Protein AF-A0A2N4YPV4-F1 (afdb_monomer)

Structure (mmCIF, N/CA/C/O backbone):
data_AF-A0A2N4YPV4-F1
#
_entry.id   AF-A0A2N4YPV4-F1
#
loop_
_atom_site.group_PDB
_atom_site.id
_atom_site.type_symbol
_atom_site.label_atom_id
_atom_site.label_alt_id
_atom_site.label_comp_id
_atom_site.label_asym_id
_atom_site.label_entity_id
_atom_site.label_seq_id
_atom_site.pdbx_PDB_ins_code
_atom_site.Cartn_x
_atom_site.Cartn_y
_atom_site.Cartn_z
_atom_site.occupancy
_atom_site.B_iso_or_equiv
_atom_site.auth_seq_id
_atom_site.auth_comp_id
_atom_site.auth_asym_id
_atom_site.auth_atom_id
_atom_site.pdbx_PDB_model_num
ATOM 1 N N . MET A 1 1 ? 3.230 -3.678 26.325 1.00 68.31 1 MET A N 1
ATOM 2 C CA . MET A 1 1 ? 3.137 -3.416 24.871 1.00 68.31 1 MET A CA 1
ATOM 3 C C . MET A 1 1 ? 2.509 -4.634 24.218 1.00 68.31 1 MET A C 1
ATOM 5 O O . MET A 1 1 ? 2.920 -5.733 24.566 1.00 68.31 1 MET A O 1
ATOM 9 N N . SER A 1 2 ? 1.504 -4.461 23.356 1.00 89.56 2 SER A N 1
ATOM 10 C CA . SER A 1 2 ? 0.944 -5.557 22.553 1.00 89.56 2 SER A CA 1
ATOM 11 C C . SER A 1 2 ? 1.822 -5.823 21.326 1.00 89.56 2 SER A C 1
ATOM 13 O O . SER A 1 2 ? 2.435 -4.902 20.786 1.00 89.56 2 SER A O 1
ATOM 15 N N . ILE A 1 3 ? 1.908 -7.087 20.912 1.00 94.81 3 ILE A N 1
ATOM 16 C CA . ILE A 1 3 ? 2.588 -7.503 19.677 1.00 94.81 3 ILE A CA 1
ATOM 17 C C . ILE A 1 3 ? 1.678 -7.170 18.488 1.00 94.81 3 ILE A C 1
ATOM 19 O O . ILE A 1 3 ? 0.467 -7.343 18.604 1.00 94.81 3 ILE A O 1
ATOM 23 N N . GLN A 1 4 ? 2.258 -6.711 17.373 1.00 95.81 4 GLN A N 1
ATOM 24 C CA . GLN A 1 4 ? 1.543 -6.500 16.110 1.00 95.81 4 GLN A CA 1
ATOM 25 C C . GLN A 1 4 ? 1.907 -7.578 15.086 1.00 95.81 4 GLN A C 1
ATOM 27 O O . GLN A 1 4 ? 3.084 -7.889 14.900 1.00 95.81 4 GLN A O 1
ATOM 32 N N . PHE A 1 5 ? 0.902 -8.095 14.388 1.00 97.31 5 PHE A N 1
ATOM 33 C CA . PHE A 1 5 ? 1.038 -9.041 13.288 1.00 97.31 5 PHE A CA 1
ATOM 34 C C . PHE A 1 5 ? 0.879 -8.320 11.953 1.00 97.31 5 PHE A C 1
ATOM 36 O O . PHE A 1 5 ? -0.145 -7.692 11.674 1.00 97.31 5 PHE A O 1
ATOM 43 N N . LEU A 1 6 ? 1.908 -8.416 11.111 1.00 97.44 6 LEU A N 1
ATOM 44 C CA . LEU A 1 6 ? 1.925 -7.804 9.789 1.00 97.44 6 LEU A CA 1
ATOM 45 C C . LEU A 1 6 ? 1.902 -8.885 8.711 1.00 97.44 6 LEU A C 1
ATOM 47 O O . LEU A 1 6 ? 2.692 -9.826 8.747 1.00 97.44 6 LEU A O 1
ATOM 51 N N . GLY A 1 7 ? 0.990 -8.729 7.756 1.00 96.88 7 GLY A N 1
ATOM 52 C CA . GLY A 1 7 ? 0.959 -9.508 6.524 1.00 96.88 7 GLY A CA 1
ATOM 53 C C . GLY A 1 7 ? 1.626 -8.738 5.389 1.00 96.88 7 GLY A C 1
ATOM 54 O O . GLY A 1 7 ? 1.932 -7.553 5.520 1.00 96.88 7 GLY A O 1
ATOM 55 N N . MET A 1 8 ? 1.816 -9.392 4.250 1.00 96.50 8 MET A N 1
ATOM 56 C CA . MET A 1 8 ? 2.384 -8.787 3.048 1.00 96.50 8 MET A CA 1
ATOM 57 C C . MET A 1 8 ? 1.425 -9.000 1.886 1.00 96.50 8 MET A C 1
ATOM 59 O O . MET A 1 8 ? 1.109 -10.141 1.562 1.00 96.50 8 MET A O 1
ATOM 63 N N . ILE A 1 9 ? 0.934 -7.917 1.282 1.00 96.50 9 ILE A N 1
ATOM 64 C CA . ILE A 1 9 ? -0.062 -8.022 0.212 1.00 96.50 9 ILE A CA 1
ATOM 65 C C . ILE A 1 9 ? 0.590 -8.317 -1.139 1.00 96.50 9 ILE A C 1
ATOM 67 O O . ILE A 1 9 ? 1.565 -7.674 -1.529 1.00 96.50 9 ILE A O 1
ATOM 71 N N . GLY A 1 10 ? 0.018 -9.280 -1.863 1.00 94.94 10 GLY A N 1
ATOM 72 C CA . GLY A 1 10 ? 0.341 -9.557 -3.261 1.00 94.94 10 GLY A CA 1
ATOM 73 C C . GLY A 1 10 ? -0.647 -8.889 -4.221 1.00 94.94 10 GLY A C 1
ATOM 74 O O . GLY A 1 10 ? -1.826 -8.738 -3.909 1.00 94.94 10 GLY A O 1
ATOM 75 N N . HIS A 1 11 ? -0.174 -8.528 -5.415 1.00 96.25 11 HIS A N 1
ATOM 76 C CA . HIS A 1 11 ? -0.995 -7.942 -6.485 1.00 96.25 11 HIS A CA 1
ATOM 77 C C . HIS A 1 11 ? -1.684 -8.988 -7.386 1.00 96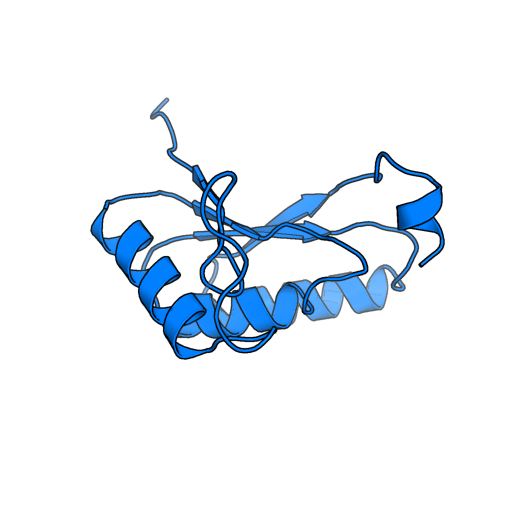.25 11 HIS A C 1
ATOM 79 O O . HIS A 1 11 ? -2.500 -8.630 -8.233 1.00 96.25 11 HIS A O 1
ATOM 85 N N . ARG A 1 12 ? -1.331 -10.269 -7.215 1.00 97.00 12 ARG A N 1
ATOM 86 C CA . ARG A 1 12 ? -1.916 -11.464 -7.846 1.00 97.00 12 ARG A CA 1
ATOM 87 C C . ARG A 1 12 ? -1.486 -12.719 -7.082 1.00 97.00 12 ARG A C 1
ATOM 89 O O . ARG A 1 12 ? -0.594 -12.641 -6.233 1.00 97.00 12 ARG A O 1
ATOM 96 N N . LEU A 1 13 ? -2.082 -13.870 -7.393 1.00 96.38 13 LEU A N 1
ATOM 97 C CA . LEU A 1 13 ? -1.717 -15.141 -6.763 1.00 96.38 13 LEU A CA 1
ATOM 98 C C . LEU A 1 13 ? -0.307 -15.567 -7.182 1.00 96.38 13 LEU A C 1
ATOM 100 O O . LEU A 1 13 ? -0.061 -15.836 -8.355 1.00 96.38 13 LEU A O 1
ATOM 104 N N . SER A 1 14 ? 0.603 -15.641 -6.215 1.00 95.00 14 SER A N 1
ATOM 105 C CA . SER A 1 14 ? 1.969 -16.139 -6.384 1.00 95.00 14 SER A CA 1
ATOM 106 C C . SER A 1 14 ? 2.548 -16.508 -5.020 1.00 95.00 14 SER A C 1
ATOM 108 O O . SER A 1 14 ? 2.178 -15.910 -4.010 1.00 95.00 14 SER A O 1
ATOM 110 N N . SER A 1 15 ? 3.484 -17.450 -5.001 1.00 93.00 15 SER A N 1
ATOM 111 C CA . SER A 1 15 ? 4.352 -17.734 -3.854 1.00 93.00 15 SER A CA 1
ATOM 112 C C . SER A 1 15 ? 5.691 -18.293 -4.343 1.00 93.00 15 SER A C 1
ATOM 114 O O . SER A 1 15 ? 5.933 -18.386 -5.544 1.00 93.00 15 SER A O 1
ATOM 116 N N . GLU A 1 16 ? 6.554 -18.707 -3.424 1.00 93.00 16 GLU A N 1
ATOM 117 C CA . GLU A 1 16 ? 7.805 -19.409 -3.712 1.00 93.00 16 GLU A CA 1
ATOM 118 C C . GLU A 1 16 ? 7.579 -20.741 -4.447 1.00 93.00 16 GLU A C 1
ATOM 120 O O . GLU A 1 16 ? 8.455 -21.208 -5.171 1.00 93.00 16 GLU A O 1
ATOM 125 N N . THR A 1 17 ? 6.404 -21.356 -4.270 1.00 96.19 17 THR A N 1
ATOM 126 C CA . THR A 1 17 ? 6.031 -22.647 -4.873 1.00 96.19 17 THR A CA 1
ATOM 127 C C . THR A 1 17 ? 4.930 -22.535 -5.926 1.00 96.19 17 THR A C 1
ATOM 129 O O . THR A 1 17 ? 4.680 -23.495 -6.653 1.00 96.19 17 THR A O 1
ATOM 132 N N . ILE A 1 18 ? 4.274 -21.378 -6.031 1.00 95.12 18 ILE A N 1
ATOM 133 C CA . ILE A 1 18 ? 3.177 -21.122 -6.964 1.00 95.12 18 ILE A CA 1
ATOM 134 C C . ILE A 1 18 ? 3.630 -20.048 -7.949 1.00 95.12 18 ILE A C 1
ATOM 136 O O . ILE A 1 18 ? 3.810 -18.888 -7.576 1.00 95.12 18 ILE A O 1
ATOM 140 N N . ALA A 1 19 ? 3.776 -20.433 -9.219 1.00 96.06 19 ALA A N 1
ATOM 141 C CA . ALA A 1 19 ? 4.058 -19.486 -10.293 1.00 96.06 19 ALA A CA 1
ATOM 142 C C . ALA A 1 19 ? 2.951 -18.414 -10.382 1.00 96.06 19 ALA A C 1
ATOM 144 O O . ALA A 1 19 ? 1.790 -18.736 -10.119 1.00 96.06 19 ALA A O 1
ATOM 145 N N . PRO A 1 20 ? 3.266 -17.166 -10.778 1.00 95.69 20 PRO A N 1
ATOM 146 C CA . PRO A 1 20 ? 2.271 -16.104 -10.814 1.00 95.69 20 PRO A CA 1
ATOM 147 C C . PRO A 1 20 ? 1.086 -16.431 -11.731 1.00 95.69 20 PRO A C 1
ATOM 149 O O . PRO A 1 20 ? 1.269 -16.709 -12.918 1.00 95.69 20 PRO A O 1
ATOM 152 N N . VAL A 1 21 ? -0.130 -16.343 -11.193 1.00 96.31 21 VAL A N 1
ATOM 153 C CA . VAL A 1 21 ? -1.385 -16.596 -11.914 1.00 96.31 21 VAL A CA 1
ATOM 154 C C . VAL A 1 21 ? -2.198 -15.309 -12.011 1.00 96.31 21 VAL A C 1
ATOM 156 O O . VAL A 1 21 ? -2.267 -14.541 -11.054 1.00 96.31 21 VAL A O 1
ATOM 159 N N . GLY A 1 22 ? -2.844 -15.095 -13.157 1.00 95.44 22 GLY A N 1
ATOM 160 C CA . GLY A 1 22 ? -3.726 -13.950 -13.380 1.00 95.44 22 GLY A CA 1
ATOM 161 C C . GLY A 1 22 ? -3.006 -12.684 -13.867 1.00 95.44 22 GLY A C 1
ATOM 162 O O . GLY A 1 22 ? -1.787 -12.686 -14.100 1.00 95.44 22 GLY A O 1
ATOM 163 N N . PRO A 1 23 ? -3.768 -11.598 -14.084 1.00 96.69 23 PRO A N 1
ATOM 164 C CA . PRO A 1 23 ? -3.228 -10.335 -14.573 1.00 96.69 23 PRO A CA 1
ATOM 165 C C . PRO A 1 23 ? -2.266 -9.712 -13.554 1.00 96.69 23 PRO A C 1
ATOM 167 O O . PRO A 1 23 ? -2.363 -9.955 -12.356 1.00 96.69 23 PRO A O 1
ATOM 170 N N . ILE A 1 24 ? -1.345 -8.863 -14.024 1.00 95.50 24 ILE A N 1
ATOM 171 C CA . ILE A 1 24 ? -0.376 -8.185 -13.144 1.00 95.50 24 ILE A CA 1
ATOM 172 C C . ILE A 1 24 ? -1.054 -7.291 -12.095 1.00 95.50 24 ILE A C 1
ATOM 174 O O . ILE A 1 24 ? -0.496 -7.054 -11.038 1.00 95.50 24 ILE A O 1
ATOM 178 N N . PHE A 1 25 ? -2.265 -6.810 -12.360 1.00 97.31 25 PHE A N 1
ATOM 179 C CA . PHE A 1 25 ? -3.092 -6.119 -11.379 1.00 97.31 25 PHE A CA 1
ATOM 180 C C . PHE A 1 25 ? -4.414 -6.874 -11.246 1.00 97.31 25 PHE A C 1
ATOM 182 O O . PHE A 1 25 ? -5.394 -6.564 -11.927 1.00 97.31 25 PHE A O 1
ATOM 189 N N . ASP A 1 26 ? -4.420 -7.916 -10.418 1.00 98.25 26 ASP A N 1
ATOM 190 C CA . ASP A 1 26 ? -5.600 -8.739 -10.174 1.00 98.25 26 ASP A CA 1
ATOM 191 C C . ASP A 1 26 ? -6.446 -8.117 -9.060 1.00 98.25 26 ASP A C 1
ATOM 193 O O . ASP A 1 26 ? -6.156 -8.230 -7.867 1.00 98.25 26 ASP A O 1
ATOM 197 N N . ARG A 1 27 ? -7.501 -7.409 -9.476 1.00 98.38 27 ARG A N 1
ATOM 198 C CA . ARG A 1 27 ? -8.373 -6.652 -8.572 1.00 98.38 27 ARG A CA 1
ATOM 199 C C . ARG A 1 27 ? -9.052 -7.550 -7.545 1.00 98.38 27 ARG A C 1
ATOM 201 O O . ARG A 1 27 ? -9.078 -7.203 -6.366 1.00 98.38 27 ARG A O 1
ATOM 208 N N . ASP A 1 28 ? -9.574 -8.688 -7.991 1.00 98.31 28 ASP A N 1
ATOM 209 C CA . ASP A 1 28 ? -10.323 -9.607 -7.137 1.00 98.31 28 ASP A CA 1
ATOM 210 C C . ASP A 1 28 ? -9.385 -10.287 -6.142 1.00 98.31 28 ASP A C 1
ATOM 212 O O . ASP A 1 28 ? -9.731 -10.456 -4.969 1.00 98.31 28 ASP A O 1
ATOM 216 N N . TYR A 1 29 ? -8.161 -10.610 -6.575 1.00 98.31 29 TYR A N 1
ATOM 217 C CA . TYR A 1 29 ? -7.132 -11.110 -5.676 1.00 98.31 29 TYR A CA 1
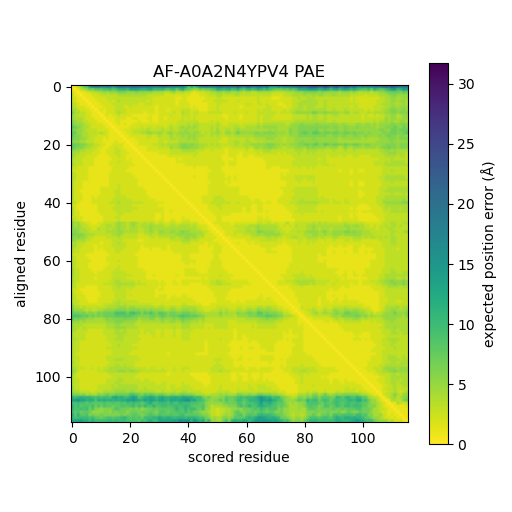ATOM 218 C C . TYR A 1 29 ? -6.755 -10.080 -4.608 1.00 98.31 29 TYR A C 1
ATOM 220 O O . TYR A 1 29 ? -6.772 -10.427 -3.430 1.00 98.31 29 TYR A O 1
ATOM 228 N N . ILE A 1 30 ? -6.465 -8.828 -4.984 1.00 98.62 30 ILE A N 1
ATOM 229 C CA . ILE A 1 30 ? -6.087 -7.759 -4.041 1.00 98.62 30 ILE A CA 1
ATOM 230 C C . ILE A 1 30 ? -7.175 -7.560 -2.978 1.00 98.62 30 ILE A C 1
ATOM 23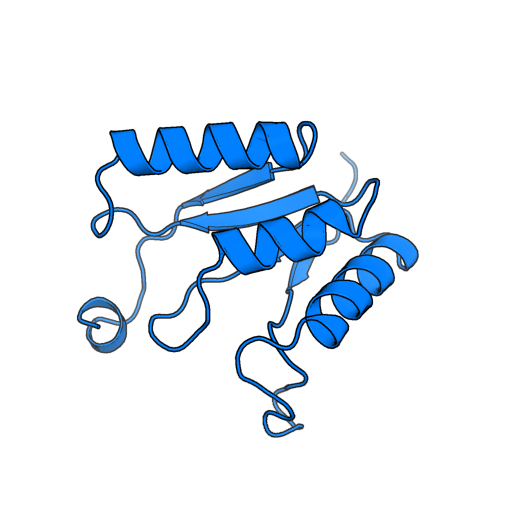2 O O . ILE A 1 30 ? -6.873 -7.544 -1.782 1.00 98.62 30 ILE A O 1
ATOM 236 N N . VAL A 1 31 ? -8.439 -7.461 -3.405 1.00 98.75 31 VAL A N 1
ATOM 237 C CA . VAL A 1 31 ? -9.593 -7.300 -2.506 1.00 98.75 31 VAL A CA 1
ATOM 238 C C . VAL A 1 31 ? -9.707 -8.487 -1.555 1.00 98.75 31 VAL A C 1
ATOM 240 O O . VAL A 1 31 ? -9.703 -8.316 -0.333 1.00 98.75 31 VAL A O 1
ATOM 243 N N . ARG A 1 32 ? -9.749 -9.708 -2.100 1.00 98.44 32 ARG A N 1
ATOM 244 C CA . ARG A 1 32 ? -9.899 -10.923 -1.294 1.00 98.44 32 ARG A CA 1
ATOM 245 C C . ARG A 1 32 ? -8.743 -11.092 -0.314 1.00 98.44 32 ARG A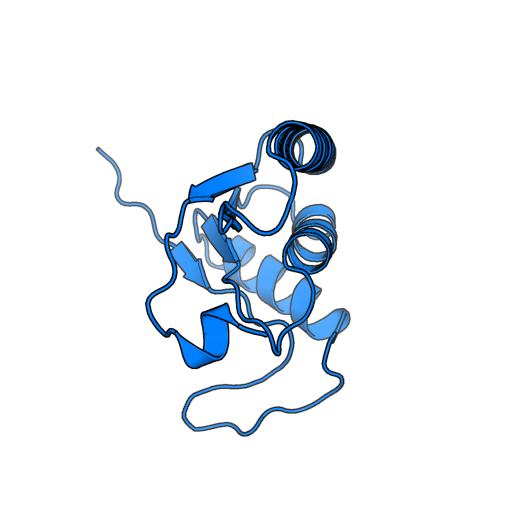 C 1
ATOM 247 O O . ARG A 1 32 ? -8.972 -11.456 0.837 1.00 98.44 32 ARG A O 1
ATOM 254 N N . PHE A 1 33 ? -7.513 -10.826 -0.745 1.00 98.00 33 PHE A N 1
ATOM 255 C CA . PHE A 1 33 ? -6.322 -10.959 0.087 1.00 98.00 33 PHE A CA 1
ATOM 256 C C . PHE A 1 33 ? -6.371 -9.997 1.277 1.00 98.00 33 PHE A C 1
ATOM 258 O O . PHE A 1 33 ? -6.150 -10.421 2.414 1.00 98.00 33 PHE A O 1
ATOM 265 N N . ALA A 1 34 ? -6.722 -8.731 1.034 1.00 98.62 34 ALA A N 1
ATOM 266 C CA . ALA A 1 34 ? -6.821 -7.714 2.074 1.00 98.62 34 ALA A CA 1
ATOM 267 C C . ALA A 1 34 ? -7.914 -8.041 3.105 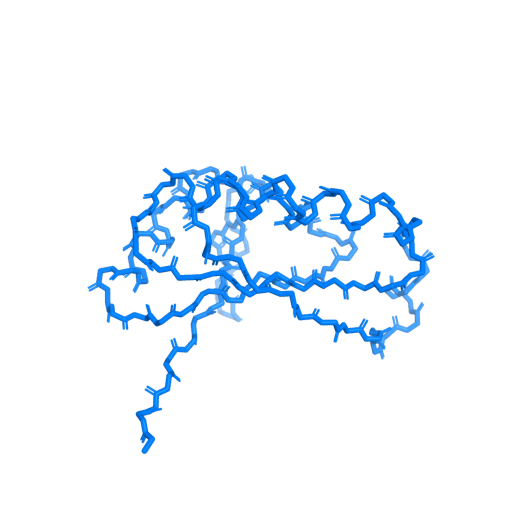1.00 98.62 34 ALA A C 1
ATOM 269 O O . ALA A 1 34 ? -7.657 -8.035 4.310 1.00 98.62 34 ALA A O 1
ATOM 270 N N . GLN A 1 35 ? -9.106 -8.413 2.634 1.00 98.69 35 GLN A N 1
ATOM 271 C CA . GLN A 1 35 ? -10.224 -8.822 3.490 1.00 98.69 35 GLN A CA 1
ATOM 272 C C . GLN A 1 35 ? -9.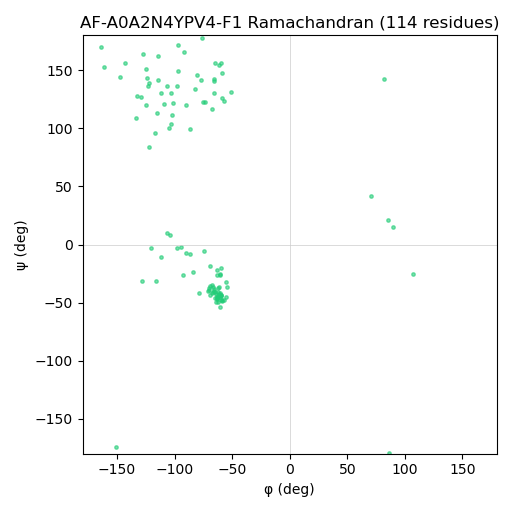908 -10.081 4.302 1.00 98.69 35 GLN A C 1
ATOM 274 O O . GLN A 1 35 ? -10.270 -10.169 5.473 1.00 98.69 35 GLN A O 1
ATOM 279 N N . THR A 1 36 ? -9.188 -11.039 3.712 1.00 98.38 36 THR A N 1
ATOM 280 C CA . THR A 1 36 ? -8.783 -12.270 4.408 1.00 98.38 36 THR A CA 1
ATOM 281 C C . THR A 1 36 ? -7.838 -11.962 5.569 1.00 98.38 36 THR A C 1
ATOM 283 O O . THR A 1 36 ? -8.028 -12.490 6.661 1.00 98.38 36 THR A O 1
ATOM 286 N N . HIS A 1 37 ? -6.865 -11.065 5.382 1.00 98.44 37 HIS A N 1
ATOM 287 C CA . HIS A 1 37 ? -5.961 -10.653 6.463 1.00 98.44 37 HIS A CA 1
ATOM 288 C C . HIS A 1 37 ? -6.692 -9.885 7.565 1.00 98.44 37 HIS A C 1
ATOM 290 O O . HIS A 1 37 ? -6.461 -10.129 8.749 1.00 98.44 37 HIS A O 1
ATOM 296 N N . GLU A 1 38 ? -7.614 -8.999 7.189 1.00 98.50 38 GLU A N 1
ATOM 297 C CA . GLU A 1 38 ? -8.453 -8.276 8.145 1.00 98.50 38 GLU A CA 1
ATOM 298 C C . GLU A 1 38 ? -9.337 -9.219 8.979 1.00 98.50 38 GLU A C 1
ATOM 300 O O . GLU A 1 38 ? -9.473 -9.042 10.196 1.00 98.50 38 GLU A O 1
ATOM 305 N N . ALA A 1 39 ? -9.928 -10.231 8.338 1.00 98.50 39 ALA A N 1
ATOM 306 C CA . ALA A 1 39 ? -10.725 -11.257 9.001 1.00 98.50 39 ALA A CA 1
ATOM 307 C C . ALA A 1 39 ? -9.869 -12.149 9.914 1.00 98.50 39 ALA A C 1
ATOM 309 O O . ALA A 1 39 ? -10.310 -12.506 11.004 1.00 98.50 39 ALA A O 1
ATOM 310 N N . ALA A 1 40 ? -8.632 -12.448 9.507 1.00 98.19 40 ALA A N 1
ATOM 311 C CA . ALA A 1 40 ? -7.662 -13.214 10.288 1.00 98.19 40 ALA A CA 1
ATOM 312 C C . ALA A 1 40 ? -7.036 -12.427 11.459 1.00 98.19 40 ALA A C 1
ATOM 314 O O . ALA A 1 40 ? -6.310 -13.010 12.259 1.00 98.19 40 ALA A O 1
ATOM 315 N N . GLY A 1 41 ? -7.324 -11.127 11.588 1.00 97.75 41 GLY A N 1
ATOM 316 C CA . GLY A 1 41 ? -6.884 -10.313 12.724 1.00 97.75 41 GLY A CA 1
ATOM 317 C C . GLY A 1 41 ? -5.479 -9.723 12.593 1.00 97.75 41 GLY A C 1
ATOM 318 O O . GLY A 1 41 ? -4.891 -9.362 13.607 1.00 97.75 41 GLY A O 1
ATOM 319 N N . PHE A 1 42 ? -4.942 -9.604 11.374 1.00 98.44 42 PHE A N 1
ATOM 320 C CA . PHE A 1 42 ? -3.696 -8.869 11.147 1.00 98.44 42 PHE A CA 1
ATOM 321 C C . PHE A 1 42 ? -3.876 -7.375 11.431 1.00 98.44 42 PHE A C 1
ATOM 323 O O . PHE A 1 42 ? -4.894 -6.779 11.073 1.00 98.44 42 PHE A O 1
ATOM 330 N N . ASP A 1 43 ? -2.852 -6.754 12.016 1.00 98.31 43 ASP A N 1
ATOM 331 C CA . ASP A 1 43 ? -2.856 -5.328 12.338 1.00 98.31 43 ASP A CA 1
ATOM 332 C C . ASP A 1 43 ? -2.577 -4.474 11.101 1.00 98.31 43 ASP A C 1
ATOM 334 O O . ASP A 1 43 ? -3.209 -3.430 10.899 1.00 98.31 43 ASP A O 1
ATOM 338 N N . ARG A 1 44 ? -1.620 -4.903 10.260 1.00 98.31 44 ARG A N 1
ATOM 339 C CA . ARG A 1 44 ? -1.249 -4.177 9.037 1.00 98.31 44 ARG A CA 1
ATOM 340 C C . ARG A 1 44 ? -0.908 -5.079 7.858 1.00 98.31 44 ARG A C 1
ATOM 342 O O . ARG A 1 44 ? -0.437 -6.201 8.028 1.00 98.31 44 ARG A O 1
ATOM 349 N N . LEU A 1 45 ? -1.047 -4.523 6.659 1.00 98.44 45 LEU A N 1
ATOM 350 C CA . LEU A 1 45 ? -0.517 -5.083 5.419 1.00 98.44 45 LEU A CA 1
ATOM 351 C C . LEU A 1 45 ? 0.648 -4.244 4.896 1.00 98.44 45 LEU A C 1
ATOM 353 O O . LEU A 1 45 ? 0.483 -3.060 4.601 1.00 98.44 45 LEU A O 1
ATOM 357 N N . LEU A 1 46 ? 1.817 -4.866 4.756 1.00 98.25 46 LEU A N 1
ATOM 358 C CA . LEU A 1 46 ? 2.953 -4.306 4.036 1.00 98.25 46 LEU A CA 1
ATOM 359 C C . LEU A 1 46 ? 2.676 -4.360 2.534 1.00 98.25 46 LEU A C 1
ATOM 361 O O . LEU A 1 46 ? 2.476 -5.437 1.969 1.00 98.25 46 LEU A O 1
ATOM 365 N N . VAL A 1 47 ? 2.726 -3.195 1.895 1.00 98.06 47 VAL A N 1
ATOM 366 C CA . VAL A 1 47 ? 2.718 -3.054 0.438 1.00 98.06 47 VAL A CA 1
ATOM 367 C C . VAL A 1 47 ? 4.143 -2.747 0.009 1.00 98.06 47 VAL A C 1
ATOM 369 O O . VAL A 1 47 ? 4.644 -1.648 0.248 1.00 98.06 47 VAL A O 1
ATOM 372 N N . GLY A 1 48 ? 4.823 -3.750 -0.542 1.00 94.38 48 GLY A N 1
ATOM 373 C CA . GLY A 1 48 ? 6.212 -3.605 -0.967 1.00 94.38 48 GLY A CA 1
ATOM 374 C C . GLY A 1 48 ? 6.365 -2.823 -2.274 1.00 94.38 48 GLY A C 1
ATOM 375 O O . GLY A 1 48 ? 5.387 -2.397 -2.889 1.00 94.38 48 GLY A O 1
ATOM 376 N N . HIS A 1 49 ? 7.615 -2.625 -2.683 1.00 91.56 49 HIS A N 1
ATOM 377 C CA . HIS A 1 49 ? 7.979 -1.824 -3.845 1.00 91.56 49 HIS A CA 1
ATOM 378 C C . HIS A 1 49 ? 8.989 -2.576 -4.710 1.00 91.56 49 HIS A C 1
ATOM 380 O O . HIS A 1 49 ? 10.026 -3.000 -4.200 1.00 91.56 49 HIS A O 1
ATOM 386 N N . TRP A 1 50 ? 8.688 -2.693 -6.002 1.00 90.38 50 TRP A N 1
ATOM 387 C CA . TRP A 1 50 ? 9.581 -3.229 -7.028 1.00 90.38 50 TRP A CA 1
ATOM 388 C C . TRP A 1 50 ? 9.309 -2.527 -8.356 1.00 90.38 50 TRP A C 1
ATOM 390 O O . TRP A 1 50 ? 8.153 -2.250 -8.678 1.00 90.38 50 TRP A O 1
ATOM 400 N N . SER A 1 51 ? 10.360 -2.301 -9.139 1.00 88.88 51 SER A N 1
ATOM 401 C CA . SER A 1 51 ? 10.282 -1.727 -10.493 1.00 88.88 51 SER A CA 1
ATOM 402 C C . SER A 1 51 ? 9.448 -2.535 -11.501 1.00 88.88 51 SER A C 1
ATOM 404 O O . SER A 1 51 ? 9.012 -1.985 -12.509 1.00 88.88 51 SER A O 1
ATOM 406 N N . ASP A 1 52 ? 9.209 -3.826 -11.258 1.00 90.50 52 ASP A N 1
ATOM 407 C CA . ASP A 1 52 ? 8.464 -4.728 -12.148 1.00 90.50 52 ASP A CA 1
ATOM 408 C C . ASP A 1 52 ? 7.052 -5.075 -11.646 1.00 90.50 52 ASP A C 1
ATOM 410 O O . ASP A 1 52 ? 6.385 -5.950 -12.204 1.00 90.50 52 ASP A O 1
ATOM 414 N N . GLN A 1 53 ? 6.578 -4.382 -10.609 1.00 93.19 53 GLN A N 1
ATOM 415 C CA . GLN A 1 53 ? 5.259 -4.586 -10.018 1.00 93.19 53 GLN A CA 1
ATOM 416 C C . GLN A 1 53 ? 4.352 -3.364 -10.206 1.00 93.19 53 GLN A C 1
ATOM 418 O O . GLN A 1 53 ? 4.827 -2.266 -10.505 1.00 93.19 53 GLN A O 1
ATOM 423 N N . PRO A 1 54 ? 3.026 -3.523 -10.041 1.00 96.00 54 PRO A N 1
ATOM 424 C CA . PRO A 1 54 ? 2.112 -2.390 -10.095 1.00 96.00 54 PRO A CA 1
ATOM 425 C C . PRO A 1 54 ? 2.416 -1.326 -9.037 1.00 96.00 54 PRO A C 1
ATOM 427 O O . PRO A 1 54 ? 2.950 -1.617 -7.967 1.00 96.00 54 PRO A O 1
ATOM 430 N N . ASP A 1 55 ? 1.986 -0.093 -9.309 1.00 95.19 55 ASP A N 1
ATOM 431 C CA . ASP A 1 55 ? 2.136 1.024 -8.378 1.00 95.19 55 ASP A CA 1
ATOM 432 C C . ASP A 1 55 ? 1.471 0.719 -7.020 1.00 95.19 55 ASP A C 1
ATOM 434 O O . ASP A 1 55 ? 0.270 0.443 -6.919 1.00 95.19 55 ASP A O 1
ATOM 438 N N . GLY A 1 56 ? 2.274 0.808 -5.957 1.00 96.62 56 GLY A N 1
ATOM 439 C CA . GLY A 1 56 ? 1.845 0.490 -4.599 1.00 96.62 56 GLY A CA 1
ATOM 440 C C . GLY A 1 56 ? 0.741 1.406 -4.063 1.00 96.62 56 GLY A C 1
ATOM 441 O O . GLY A 1 56 ? -0.048 0.955 -3.232 1.00 96.62 56 GLY A O 1
ATOM 442 N N . PHE A 1 57 ? 0.609 2.654 -4.539 1.00 97.44 57 PHE A N 1
ATOM 443 C CA . PHE A 1 57 ? -0.503 3.516 -4.112 1.00 97.44 57 PHE A CA 1
ATOM 444 C C . PHE A 1 57 ? -1.834 2.972 -4.622 1.00 97.44 57 PHE A C 1
ATOM 446 O O . PHE A 1 57 ? -2.802 2.958 -3.867 1.00 97.44 57 PHE A O 1
ATOM 453 N N . LEU A 1 58 ? -1.891 2.503 -5.871 1.00 98.12 58 LEU A N 1
ATOM 454 C CA . LEU A 1 58 ? -3.117 1.950 -6.450 1.00 98.12 58 LEU A C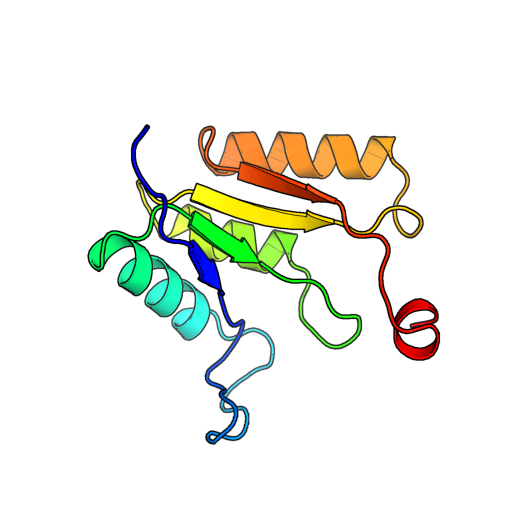A 1
ATOM 455 C C . LEU A 1 58 ? -3.499 0.604 -5.825 1.00 98.12 58 LEU A C 1
ATOM 457 O O . LEU A 1 58 ? -4.678 0.385 -5.541 1.00 98.12 58 LEU A O 1
ATOM 461 N N . VAL A 1 59 ? -2.518 -0.263 -5.546 1.00 98.56 59 VAL A N 1
ATOM 462 C CA . VAL A 1 59 ? -2.755 -1.506 -4.788 1.00 98.56 59 VAL A CA 1
ATOM 463 C C . VAL A 1 59 ? -3.317 -1.179 -3.402 1.00 98.56 59 VAL A C 1
ATOM 465 O O . VAL A 1 59 ? -4.341 -1.732 -3.004 1.00 98.56 59 VAL A O 1
ATOM 468 N N . THR A 1 60 ? -2.692 -0.233 -2.694 1.00 98.69 60 THR A N 1
ATOM 469 C CA . THR A 1 60 ? -3.121 0.179 -1.349 1.00 98.69 60 THR A CA 1
ATOM 470 C C . THR A 1 60 ? -4.506 0.825 -1.362 1.00 98.69 60 THR A C 1
ATOM 472 O O . THR A 1 60 ? -5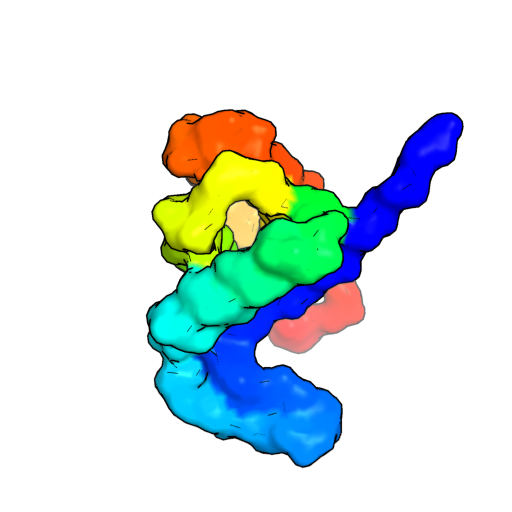.314 0.540 -0.486 1.00 98.69 60 THR A O 1
ATOM 475 N N . ALA A 1 61 ? -4.814 1.665 -2.353 1.00 98.62 61 ALA A N 1
ATOM 476 C CA . ALA A 1 61 ? -6.118 2.310 -2.476 1.00 98.62 61 ALA A CA 1
ATOM 477 C C . ALA A 1 61 ? -7.241 1.285 -2.690 1.00 98.62 61 ALA A C 1
ATOM 479 O O . ALA A 1 61 ? -8.261 1.349 -2.007 1.00 98.62 61 ALA A O 1
ATOM 480 N N . LEU A 1 62 ? -7.048 0.317 -3.596 1.00 98.81 62 LEU A N 1
ATOM 481 C CA . LEU A 1 62 ? -8.036 -0.735 -3.844 1.00 98.81 62 LEU A CA 1
ATOM 482 C C . LEU A 1 62 ? -8.240 -1.616 -2.606 1.00 98.81 62 LEU A C 1
ATOM 484 O O . LEU A 1 62 ? -9.376 -1.825 -2.184 1.00 98.81 62 LEU A O 1
ATOM 488 N N . ALA A 1 63 ? -7.145 -2.099 -2.015 1.00 98.62 63 ALA A N 1
ATOM 489 C CA . ALA A 1 63 ? -7.199 -2.911 -0.807 1.00 98.62 63 ALA A CA 1
ATOM 490 C C . ALA A 1 63 ? -7.885 -2.145 0.332 1.00 98.62 63 ALA A C 1
ATOM 492 O O . ALA A 1 63 ? -8.829 -2.640 0.945 1.00 98.62 63 ALA A O 1
ATOM 493 N N . GLY A 1 64 ? -7.474 -0.902 0.572 1.00 98.50 64 GLY A N 1
ATOM 494 C CA . GLY A 1 64 ? -7.966 -0.090 1.674 1.00 98.50 64 GLY A CA 1
ATOM 495 C C . GLY A 1 64 ? -9.426 0.329 1.555 1.00 98.50 64 GLY A C 1
ATOM 496 O O . GLY A 1 64 ? -10.125 0.323 2.564 1.00 98.50 64 GLY A O 1
ATOM 497 N N . LEU A 1 65 ? -9.924 0.592 0.343 1.00 98.50 65 LEU A N 1
ATOM 498 C CA . LEU A 1 65 ? -11.356 0.811 0.107 1.00 98.50 65 LEU A CA 1
ATOM 499 C C . LEU A 1 65 ? -12.195 -0.465 0.276 1.00 98.50 65 LEU A C 1
ATOM 501 O O . LEU A 1 65 ? -13.408 -0.380 0.456 1.00 98.50 65 LEU A O 1
ATOM 505 N N . SER A 1 66 ? -11.568 -1.642 0.225 1.00 98.50 66 SER A N 1
ATOM 506 C CA . SER A 1 66 ? -12.242 -2.933 0.392 1.00 98.50 66 SER A CA 1
ATOM 507 C C . SER A 1 66 ? -12.220 -3.483 1.823 1.00 98.50 66 SER A C 1
ATOM 509 O O . SER A 1 66 ? -12.811 -4.535 2.074 1.00 98.50 66 SER A O 1
ATOM 511 N N . THR A 1 67 ? -11.573 -2.781 2.758 1.00 98.62 67 THR A N 1
ATOM 512 C CA . THR A 1 67 ? -11.440 -3.170 4.171 1.00 98.62 67 THR A CA 1
ATOM 513 C C . THR A 1 67 ? -11.876 -2.044 5.107 1.00 98.62 67 THR A C 1
ATOM 515 O O . THR A 1 67 ? -11.968 -0.892 4.689 1.00 98.62 67 THR A O 1
ATOM 518 N N . GLN A 1 68 ? -12.126 -2.346 6.385 1.00 98.00 68 GLN A N 1
ATOM 519 C CA . GLN A 1 68 ? -12.723 -1.382 7.330 1.00 98.00 68 GLN A CA 1
ATOM 520 C C . GLN A 1 68 ? -11.816 -0.979 8.506 1.00 98.00 68 GLN A C 1
ATOM 522 O O . GLN A 1 68 ? -11.905 0.147 8.985 1.00 98.00 68 GLN A O 1
ATOM 527 N N . LYS A 1 69 ? -10.938 -1.870 8.976 1.00 97.88 69 LYS A N 1
ATOM 528 C CA . LYS A 1 69 ? -10.133 -1.706 10.201 1.00 97.88 69 LYS A CA 1
ATOM 529 C C . LYS A 1 69 ? -8.630 -1.934 10.013 1.00 97.88 69 LYS A C 1
ATOM 531 O O . LYS A 1 69 ? -7.847 -1.289 10.698 1.00 97.88 69 LYS A O 1
ATOM 536 N N . ILE A 1 70 ? -8.205 -2.809 9.100 1.00 98.50 70 ILE A N 1
ATOM 537 C CA . ILE A 1 70 ? -6.782 -3.126 8.914 1.00 98.50 70 ILE A CA 1
ATOM 538 C C . ILE A 1 70 ? -6.020 -1.899 8.407 1.00 98.50 70 ILE A C 1
ATOM 540 O O . ILE A 1 70 ? -6.537 -1.141 7.579 1.00 98.50 70 ILE A O 1
ATOM 544 N N . HIS A 1 71 ? -4.800 -1.707 8.907 1.00 98.62 71 HIS A N 1
ATOM 545 C CA . HIS A 1 71 ? -3.921 -0.622 8.484 1.00 98.62 71 HIS A CA 1
ATOM 546 C C . HIS A 1 71 ? -3.001 -1.060 7.337 1.00 98.62 71 HIS A C 1
ATOM 548 O O . HIS A 1 71 ? -2.806 -2.244 7.068 1.00 98.62 71 HIS A O 1
ATOM 554 N N . TYR A 1 72 ? -2.381 -0.091 6.675 1.00 98.69 72 TYR A N 1
ATOM 555 C CA . TYR A 1 72 ? -1.465 -0.316 5.564 1.00 98.69 72 TYR A CA 1
ATOM 556 C C . TYR A 1 72 ? -0.108 0.301 5.866 1.00 98.69 72 TYR A C 1
ATOM 558 O O . TYR A 1 72 ? -0.015 1.394 6.423 1.00 98.69 72 TYR A O 1
ATOM 566 N N . LEU A 1 73 ? 0.950 -0.413 5.505 1.00 98.56 73 LEU A N 1
ATOM 567 C CA . LEU A 1 73 ? 2.327 0.044 5.585 1.00 98.56 73 LEU A CA 1
ATOM 568 C C . LEU A 1 73 ? 2.880 0.097 4.159 1.00 98.56 73 LEU A C 1
ATOM 570 O O . LEU A 1 73 ? 3.284 -0.923 3.606 1.00 98.56 73 LEU A O 1
ATOM 574 N N . LEU A 1 74 ? 2.835 1.275 3.540 1.00 98.19 74 LEU A N 1
ATOM 575 C CA . LEU A 1 74 ? 3.203 1.465 2.138 1.00 98.19 74 LEU A CA 1
ATOM 576 C C . LEU A 1 74 ? 4.691 1.789 2.012 1.00 98.19 74 LEU A C 1
ATOM 578 O O . LEU A 1 74 ? 5.158 2.806 2.531 1.00 98.19 74 LEU A O 1
ATOM 582 N N . ALA A 1 75 ? 5.428 0.943 1.296 1.00 96.88 75 ALA A N 1
ATOM 583 C CA . ALA A 1 75 ? 6.824 1.186 0.980 1.00 96.88 75 ALA A CA 1
ATOM 584 C C . ALA A 1 75 ? 6.981 2.403 0.057 1.00 96.88 75 ALA A C 1
ATOM 586 O O . ALA A 1 75 ? 6.336 2.516 -0.987 1.00 96.88 75 ALA A O 1
ATOM 587 N N . HIS A 1 76 ? 7.881 3.307 0.434 1.00 95.00 76 HIS A N 1
ATOM 588 C CA . HIS A 1 76 ? 8.265 4.455 -0.366 1.00 95.00 76 HIS A CA 1
ATOM 589 C C . HIS A 1 76 ? 9.774 4.537 -0.480 1.00 95.00 76 HIS A C 1
ATOM 591 O O . HIS A 1 76 ? 10.486 4.584 0.524 1.00 95.00 76 HIS A O 1
ATOM 597 N N . ARG A 1 77 ? 10.242 4.618 -1.720 1.00 91.44 77 ARG A N 1
ATOM 598 C CA . ARG A 1 77 ? 11.641 4.839 -2.034 1.00 91.44 77 ARG A CA 1
ATOM 599 C C . ARG A 1 77 ? 11.860 6.297 -2.445 1.00 91.44 77 ARG A C 1
ATOM 601 O O . ARG A 1 77 ? 11.356 6.706 -3.496 1.00 91.44 77 ARG A O 1
ATOM 608 N N . PRO A 1 78 ? 12.566 7.100 -1.629 1.00 90.44 78 PRO A N 1
ATOM 609 C CA . PRO A 1 78 ? 12.910 8.467 -1.995 1.00 90.44 78 PRO A CA 1
ATOM 610 C C . PRO A 1 78 ? 13.783 8.516 -3.258 1.00 90.44 78 PRO A C 1
ATOM 612 O O . PRO A 1 78 ? 14.510 7.572 -3.554 1.00 90.44 78 PRO A O 1
ATOM 615 N N . GLY A 1 79 ? 13.737 9.635 -3.985 1.00 86.75 79 GLY A N 1
ATOM 616 C CA . GLY A 1 79 ? 14.630 9.913 -5.122 1.00 86.75 79 GLY A CA 1
ATOM 617 C C . GLY A 1 79 ? 13.982 9.834 -6.508 1.00 86.75 79 GLY A C 1
ATOM 618 O O . GLY A 1 79 ? 14.418 10.545 -7.404 1.00 86.75 79 GLY A O 1
ATOM 619 N N . PHE A 1 80 ? 12.902 9.064 -6.679 1.00 84.31 80 PHE A N 1
ATOM 620 C CA . PHE A 1 80 ? 12.195 8.939 -7.972 1.00 84.31 80 PHE A CA 1
ATOM 621 C C . PHE A 1 80 ? 11.039 9.922 -8.140 1.00 84.31 80 PHE A C 1
ATOM 623 O O . PHE A 1 80 ? 10.648 10.274 -9.250 1.00 84.31 80 PHE A O 1
ATOM 630 N N . VAL A 1 81 ? 10.465 10.355 -7.022 1.00 90.56 81 VAL A N 1
ATOM 631 C CA . VAL A 1 81 ? 9.333 11.276 -6.980 1.00 90.56 81 VAL A CA 1
ATOM 632 C C . VAL A 1 81 ? 9.748 12.474 -6.147 1.00 90.56 81 VAL A C 1
ATOM 634 O O . VAL A 1 81 ? 10.339 12.311 -5.079 1.00 90.56 81 VAL A O 1
ATOM 637 N N . SER A 1 82 ? 9.420 13.678 -6.621 1.00 95.94 82 SER A N 1
ATOM 638 C CA . SER A 1 82 ? 9.625 14.900 -5.840 1.00 95.94 82 SER A CA 1
ATOM 639 C C . SER A 1 82 ? 9.006 14.745 -4.440 1.00 95.94 82 SER A C 1
ATOM 641 O O . SER A 1 82 ? 7.836 14.354 -4.350 1.00 95.94 82 SER A O 1
ATOM 643 N N . PRO A 1 83 ? 9.727 15.079 -3.350 1.00 95.81 83 PRO A N 1
ATOM 644 C CA . PRO A 1 83 ? 9.218 14.925 -1.988 1.00 95.81 83 PRO A CA 1
ATOM 645 C C . PRO A 1 83 ? 7.879 15.629 -1.747 1.00 95.81 83 PRO A C 1
ATOM 647 O O . PRO A 1 83 ? 7.012 15.090 -1.065 1.00 95.81 83 PRO A O 1
ATOM 650 N N . THR A 1 84 ? 7.661 16.801 -2.353 1.00 97.69 84 THR A N 1
ATOM 651 C CA . THR A 1 84 ? 6.397 17.545 -2.216 1.00 97.69 84 THR A CA 1
ATOM 652 C C . THR A 1 84 ? 5.235 16.843 -2.918 1.00 97.69 84 THR A C 1
ATOM 654 O O . THR A 1 84 ? 4.114 16.830 -2.406 1.00 97.69 84 THR A O 1
ATOM 657 N N . LEU A 1 85 ? 5.490 16.204 -4.064 1.00 97.50 85 LEU A N 1
ATOM 658 C CA . LEU A 1 85 ? 4.498 15.376 -4.748 1.00 97.50 85 LEU A CA 1
ATOM 659 C C . LEU A 1 85 ? 4.209 14.096 -3.954 1.00 97.50 85 LEU A C 1
ATOM 661 O O . LEU A 1 85 ? 3.043 13.743 -3.789 1.00 97.50 85 LEU A O 1
ATOM 665 N N . ALA A 1 86 ? 5.245 13.432 -3.434 1.00 97.12 86 ALA A N 1
ATOM 666 C CA . ALA A 1 86 ? 5.095 12.241 -2.604 1.00 97.12 86 ALA A CA 1
ATOM 667 C C . ALA A 1 86 ? 4.256 12.538 -1.350 1.00 97.12 86 ALA A C 1
ATOM 669 O O . ALA A 1 86 ? 3.272 11.846 -1.100 1.00 97.12 86 ALA A O 1
ATOM 670 N N . ALA A 1 87 ? 4.565 13.625 -0.634 1.00 97.88 87 ALA A N 1
ATOM 671 C CA . ALA A 1 87 ? 3.804 14.077 0.529 1.00 97.88 87 ALA A CA 1
ATOM 672 C C . ALA A 1 87 ? 2.317 14.289 0.205 1.00 97.88 87 ALA A C 1
ATOM 674 O O . ALA A 1 87 ? 1.455 13.798 0.931 1.00 97.88 87 ALA A O 1
ATOM 675 N N . ARG A 1 88 ? 2.002 14.945 -0.923 1.00 98.38 88 ARG A N 1
ATOM 676 C CA . ARG A 1 88 ? 0.611 15.121 -1.363 1.00 98.38 88 ARG A CA 1
ATOM 677 C C . ARG A 1 88 ? -0.068 13.784 -1.665 1.00 98.38 88 ARG A C 1
ATOM 679 O O . ARG A 1 88 ? -1.195 13.588 -1.226 1.00 98.38 88 ARG A O 1
ATOM 686 N N . LYS A 1 89 ? 0.603 12.857 -2.363 1.00 98.25 89 LYS A N 1
ATOM 687 C CA . LYS A 1 89 ? 0.048 11.518 -2.629 1.00 98.25 89 LYS A CA 1
ATOM 688 C C . LYS A 1 89 ? -0.250 10.767 -1.325 1.00 98.25 89 LYS A C 1
ATOM 690 O O . LYS A 1 89 ? -1.318 10.169 -1.220 1.00 98.25 89 LYS A O 1
ATOM 695 N N . PHE A 1 90 ? 0.649 10.812 -0.336 1.00 98.44 90 PHE A N 1
ATOM 696 C CA . PHE A 1 90 ? 0.420 10.176 0.967 1.00 98.44 90 PHE A CA 1
ATOM 697 C C . PHE A 1 90 ? -0.739 10.809 1.722 1.00 98.44 90 PHE A C 1
ATOM 699 O O . PHE A 1 90 ? -1.597 10.079 2.200 1.00 98.44 90 PHE A O 1
ATOM 706 N N . ALA A 1 91 ? -0.808 12.141 1.781 1.00 98.44 91 ALA A N 1
ATOM 707 C CA . ALA A 1 91 ? -1.906 12.836 2.445 1.00 98.44 91 ALA A CA 1
ATOM 708 C C . ALA A 1 91 ? -3.262 12.481 1.812 1.00 98.44 91 ALA A C 1
ATOM 710 O O . ALA A 1 91 ? -4.216 12.163 2.515 1.00 98.44 91 ALA A O 1
ATOM 711 N N . THR A 1 92 ? -3.344 12.465 0.477 1.00 98.62 92 THR A N 1
ATOM 712 C CA . THR A 1 92 ? -4.565 12.058 -0.231 1.00 98.62 92 THR A CA 1
ATOM 713 C C . THR A 1 92 ? -4.942 10.608 0.065 1.00 98.62 92 THR A C 1
ATOM 715 O O . THR A 1 92 ? -6.109 10.332 0.334 1.00 98.62 92 THR A O 1
ATOM 718 N N . LEU A 1 93 ? -3.976 9.685 0.034 1.00 98.69 93 LEU A N 1
ATOM 719 C CA . LEU A 1 93 ? -4.242 8.281 0.336 1.00 98.69 93 LEU A CA 1
ATOM 720 C C . LEU A 1 93 ? -4.663 8.095 1.803 1.00 98.69 93 LEU A C 1
ATOM 722 O O . LEU A 1 93 ? -5.609 7.370 2.065 1.00 98.69 93 LEU A O 1
ATOM 726 N N . GLU A 1 94 ? -4.043 8.792 2.751 1.00 98.31 94 GLU A N 1
ATOM 727 C CA . GLU A 1 94 ? -4.422 8.738 4.168 1.00 98.31 94 GLU A CA 1
ATOM 728 C C . GLU A 1 94 ? -5.873 9.186 4.401 1.00 98.31 94 GLU A C 1
ATOM 730 O O . GLU A 1 94 ? -6.629 8.516 5.110 1.00 98.31 94 GLU A O 1
ATOM 735 N N . HIS A 1 95 ? -6.302 10.269 3.743 1.00 98.31 95 HIS A N 1
ATOM 736 C CA . HIS A 1 95 ? -7.703 10.694 3.766 1.00 98.31 95 HIS A CA 1
ATOM 737 C C . HIS A 1 95 ? -8.638 9.652 3.146 1.00 98.31 95 HIS A C 1
ATOM 739 O O . HIS A 1 95 ? -9.708 9.402 3.698 1.00 98.31 95 HIS A O 1
ATOM 745 N N . LEU A 1 96 ? -8.236 9.020 2.038 1.00 98.50 96 LEU A N 1
ATOM 746 C CA . LEU A 1 96 ? -9.011 7.950 1.401 1.00 98.50 96 LEU A CA 1
ATOM 747 C C . LEU A 1 96 ? -9.192 6.741 2.333 1.00 98.50 96 LEU A C 1
ATOM 749 O O . LEU A 1 96 ? -10.243 6.107 2.317 1.00 98.50 96 LEU A O 1
ATOM 753 N N . LEU A 1 97 ? -8.174 6.422 3.136 1.00 98.31 97 LEU A N 1
ATOM 754 C CA . LEU A 1 97 ? -8.173 5.253 4.018 1.00 98.31 97 LEU A CA 1
ATOM 755 C C . LEU A 1 97 ? -8.726 5.524 5.422 1.00 98.31 97 LEU A C 1
ATOM 757 O O . LEU A 1 97 ? -8.895 4.576 6.193 1.00 98.31 97 LEU A O 1
ATOM 761 N N . GLY A 1 98 ? -9.008 6.786 5.751 1.00 97.56 98 GLY A N 1
ATOM 762 C CA . GLY A 1 98 ? -9.543 7.186 7.049 1.00 97.56 98 GLY A CA 1
ATOM 763 C C . GLY A 1 98 ? -8.533 7.055 8.190 1.00 97.56 98 GLY A C 1
ATOM 764 O O . GLY A 1 98 ? -8.898 6.584 9.263 1.00 97.56 98 GLY A O 1
ATOM 765 N N . GLY A 1 99 ? -7.269 7.435 7.975 1.00 98.00 99 GLY A N 1
ATOM 766 C CA . GLY A 1 99 ? -6.258 7.405 9.045 1.00 98.00 99 GLY A CA 1
ATOM 767 C C . GLY A 1 99 ? -5.489 6.081 9.172 1.00 98.00 99 GLY A C 1
ATOM 768 O O . GLY A 1 99 ? -4.916 5.776 10.222 1.00 98.00 99 GLY A O 1
ATOM 769 N N . ARG A 1 100 ? -5.571 5.218 8.151 1.00 98.31 100 ARG A N 1
ATOM 770 C CA . ARG A 1 100 ? -5.074 3.832 8.196 1.00 98.31 100 ARG A CA 1
ATOM 771 C C . ARG A 1 100 ? -3.758 3.619 7.444 1.00 98.31 100 ARG A C 1
ATOM 773 O O . ARG A 1 100 ? -3.327 2.473 7.320 1.00 98.31 100 ARG A O 1
ATOM 780 N N . LEU A 1 101 ? -3.095 4.671 6.971 1.00 98.62 101 LEU A N 1
ATOM 781 C CA . LEU A 1 101 ? -1.825 4.596 6.253 1.00 98.62 101 LEU A CA 1
ATOM 782 C C . LEU A 1 101 ? -0.630 4.880 7.172 1.00 98.62 101 LEU A C 1
ATOM 784 O O . LEU A 1 101 ? -0.597 5.837 7.935 1.00 98.62 101 LEU A O 1
ATOM 788 N N . ALA A 1 102 ? 0.420 4.080 7.032 1.00 98.12 102 ALA A N 1
ATOM 789 C CA . ALA A 1 102 ? 1.769 4.414 7.462 1.00 98.12 102 ALA A CA 1
ATOM 790 C C . ALA A 1 102 ? 2.733 4.280 6.281 1.00 98.12 102 ALA A C 1
ATOM 792 O O . ALA A 1 102 ? 2.520 3.470 5.377 1.00 98.12 102 ALA A O 1
ATOM 793 N N . VAL A 1 103 ? 3.809 5.064 6.304 1.00 97.50 103 VAL A N 1
ATOM 794 C CA . VAL A 1 103 ? 4.836 5.056 5.257 1.00 97.50 103 VAL A CA 1
ATOM 795 C C . VAL A 1 103 ? 6.065 4.302 5.753 1.00 97.50 103 VAL A C 1
ATOM 797 O O . VAL A 1 103 ? 6.583 4.584 6.831 1.00 97.50 103 VAL A O 1
ATOM 800 N N . HIS A 1 104 ? 6.551 3.364 4.946 1.00 96.31 104 HIS A N 1
ATOM 801 C CA . HIS A 1 104 ? 7.794 2.637 5.170 1.00 96.31 104 HIS A CA 1
ATOM 802 C C . HIS A 1 104 ? 8.865 3.167 4.218 1.00 96.31 104 HIS A C 1
ATOM 804 O O . HIS A 1 104 ? 8.880 2.838 3.034 1.00 96.31 104 HIS A O 1
ATOM 810 N N . ILE A 1 105 ? 9.745 4.028 4.727 1.00 95.19 105 ILE A N 1
ATOM 811 C CA . ILE A 1 105 ? 10.831 4.602 3.930 1.00 95.19 105 ILE A CA 1
ATOM 812 C C . ILE A 1 105 ? 11.923 3.552 3.727 1.00 95.19 105 ILE A C 1
ATOM 814 O O . ILE A 1 105 ? 12.480 3.045 4.698 1.00 95.19 105 ILE A O 1
ATOM 818 N N . ILE A 1 106 ? 12.244 3.259 2.468 1.00 92.75 106 ILE A N 1
ATOM 819 C CA . ILE A 1 106 ? 13.269 2.287 2.077 1.00 92.75 106 ILE A CA 1
ATOM 820 C C . ILE A 1 106 ? 14.318 2.941 1.172 1.00 92.75 106 ILE A C 1
ATOM 822 O O . ILE A 1 106 ? 13.993 3.780 0.335 1.00 92.75 106 ILE A O 1
ATOM 826 N N . SER A 1 107 ? 15.585 2.553 1.314 1.00 87.38 107 SER A N 1
ATOM 827 C CA . SER A 1 107 ? 16.690 3.050 0.476 1.00 87.38 107 SER A CA 1
ATOM 828 C C . SER A 1 107 ? 16.836 2.294 -0.853 1.00 87.38 107 SER A C 1
ATOM 830 O O . SER A 1 107 ? 17.339 2.849 -1.828 1.00 87.38 107 SER A O 1
ATOM 832 N N . GLY A 1 108 ? 16.349 1.050 -0.917 1.00 81.12 108 GLY A N 1
ATOM 833 C CA . GLY A 1 108 ? 16.628 0.118 -2.012 1.00 81.12 108 GLY A CA 1
ATOM 834 C C . GLY A 1 108 ? 17.986 -0.571 -1.832 1.00 81.12 108 GLY A C 1
ATOM 835 O O . GLY A 1 108 ? 18.938 0.031 -1.342 1.00 81.12 108 GLY A O 1
ATOM 836 N N . GLY A 1 109 ? 18.067 -1.854 -2.193 1.00 82.06 109 GLY A N 1
ATOM 837 C CA . GLY A 1 109 ? 19.253 -2.692 -1.948 1.00 82.06 109 GLY A CA 1
ATOM 838 C C . GLY A 1 109 ? 19.916 -3.280 -3.196 1.00 82.06 109 GLY A C 1
ATOM 839 O O . GLY A 1 109 ? 20.922 -3.966 -3.070 1.00 82.06 109 GLY A O 1
ATOM 840 N N . ASN A 1 110 ? 19.362 -3.053 -4.392 1.00 85.94 110 ASN A N 1
ATOM 841 C CA . ASN A 1 110 ? 19.854 -3.653 -5.635 1.00 85.94 110 ASN A CA 1
ATOM 842 C C . ASN A 1 110 ? 19.969 -2.608 -6.744 1.00 85.94 110 ASN A C 1
ATOM 844 O O . ASN A 1 110 ? 18.957 -2.194 -7.297 1.00 85.94 110 ASN A O 1
ATOM 848 N N . ASP A 1 111 ? 21.193 -2.237 -7.112 1.00 84.75 111 ASP A N 1
ATOM 849 C CA . ASP A 1 111 ? 21.484 -1.195 -8.103 1.00 84.75 111 ASP A CA 1
ATOM 850 C C . ASP A 1 111 ? 20.829 -1.404 -9.476 1.00 84.75 111 ASP A C 1
ATOM 852 O O . ASP A 1 111 ? 20.508 -0.435 -10.161 1.00 84.75 111 ASP A O 1
ATOM 856 N N . ALA A 1 112 ? 20.646 -2.652 -9.914 1.00 86.31 112 ALA A N 1
ATOM 857 C CA . ALA A 1 112 ? 19.986 -2.933 -11.186 1.00 86.31 112 ALA A CA 1
ATOM 858 C C . ALA A 1 112 ? 18.484 -2.638 -11.116 1.00 86.31 112 ALA A C 1
ATOM 860 O O . ALA A 1 112 ? 17.935 -2.067 -12.054 1.00 86.31 112 ALA A O 1
ATOM 861 N N . GLU A 1 113 ? 17.847 -2.983 -9.996 1.00 85.44 113 GLU A N 1
ATOM 862 C CA . GLU A 1 113 ? 16.467 -2.593 -9.689 1.00 85.44 113 GLU A CA 1
ATOM 863 C C . GLU A 1 113 ? 16.370 -1.075 -9.514 1.00 85.44 113 GLU A C 1
ATOM 865 O O . GLU A 1 113 ? 15.453 -0.455 -10.034 1.00 85.44 113 GLU A O 1
ATOM 870 N N . GLN A 1 114 ? 17.384 -0.456 -8.897 1.00 80.88 114 GLN A N 1
ATOM 871 C CA . GLN A 1 114 ? 17.434 0.986 -8.668 1.00 80.88 114 GLN A CA 1
ATOM 872 C C . GLN A 1 114 ? 17.463 1.840 -9.935 1.00 80.88 114 GLN A C 1
ATOM 874 O O . GLN A 1 114 ? 17.150 3.023 -9.852 1.00 80.88 114 GLN A O 1
ATOM 879 N N . ARG A 1 115 ? 17.877 1.278 -11.071 1.00 82.25 115 ARG A N 1
ATOM 880 C CA . ARG A 1 115 ? 18.010 1.996 -12.346 1.00 82.25 115 ARG A CA 1
ATOM 881 C C . ARG A 1 115 ? 16.819 1.813 -13.289 1.00 82.25 115 ARG A C 1
ATOM 883 O O . ARG A 1 115 ? 16.858 2.378 -14.381 1.00 82.25 115 ARG A O 1
ATOM 890 N N . ARG A 1 116 ? 15.835 0.996 -12.9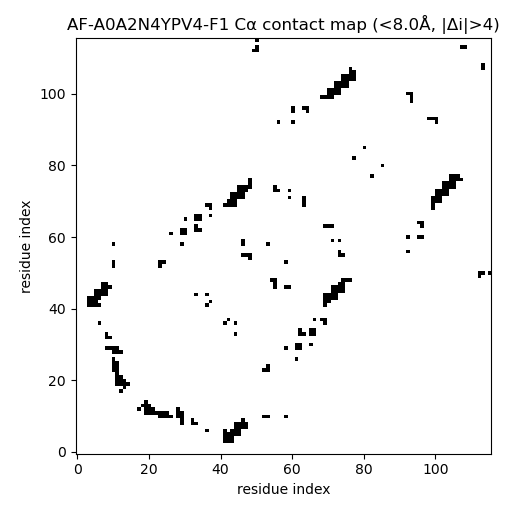19 1.00 77.06 116 ARG A N 1
ATOM 891 C CA . ARG A 1 116 ? 14.591 0.805 -13.675 1.00 77.06 116 ARG A CA 1
ATOM 892 C C . ARG A 1 116 ? 13.516 1.737 -13.142 1.00 77.06 116 ARG A C 1
ATOM 894 O O . ARG A 1 116 ? 12.761 2.254 -13.989 1.00 77.06 116 ARG A O 1
#

pLDDT: mean 95.19, std 5.29, range [68.31, 98.81]

Organism: Klebsiella variicola (NCBI:txid244366)

Secondary structure (DSSP, 8-state):
-----EEE--SSB--SSS--BS-SS-HHHHHHHHHHHHHTT-SEEEE---TTS--HHHHHHHHHHT-SS-EEEEEE-TTSS-HHHHHHHHHHHHHHHTS-EEEEE---S-HHHHT-

Solvent-accessible surface area (backbone atoms only — not comparable to full-atom values): 6870 Å² total; per-residue (Å²): 135,86,88,81,48,71,46,73,63,55,49,35,56,60,55,100,88,38,75,79,46,81,53,77,76,24,64,68,48,26,33,52,54,43,39,50,40,45,73,73,65,34,50,30,32,36,33,66,78,57,80,90,53,70,63,50,67,60,54,48,50,54,24,42,74,59,47,90,78,54,26,36,34,39,48,40,61,80,85,84,54,58,66,72,58,49,51,50,54,50,53,52,48,24,63,71,46,72,76,30,63,43,78,39,82,43,90,78,92,47,74,75,59,73,74,101

Radius of gyration: 14.34 Å; Cα contacts (8 Å, |Δi|>4): 171; chains: 1; bounding box: 34×40×39 Å

Mean predicted aligned error: 3.12 Å

Foldseek 3Di:
DDDAAEAEAAQADDDPPRDGDDDLRDLVRLLVVLVVCVVVPHQEYEQDDFPPHDDSLVSLLSSLLSDDGHAYEYEDEPDPDDPVVVVVSQVVSCVSNVNRYDYDYDPDDDVVRVVD

InterPro domains:
  IPR011251 Luciferase-like domain [PF00296] (10-116)
  IPR036661 Luciferase-like domain superfamily [G3DSA:3.20.20.30] (12-116)
  IPR036661 Luciferase-like domain superfamily [SSF51679] (1-115)
  IPR050172 SsuD/RutA monooxygenase [PTHR42847] (1-115)

Nearest PDB structures (foldseek):
  7jv3-assembly1_B  TM=8.526E-01  e=2.485E-07  Pseudomonas fluorescens Pf0-1
  7jyb-assembly2_H  TM=8.468E-01  e=2.044E-07  Pseudomonas fluorescens Pf0-1
  7jv3-assembly2_E  TM=8.502E-01  e=2.831E-07  Pseudomonas fluorescens Pf0-1
  7k64-assembly2_H  TM=8.470E-01  e=2.328E-07  Pseudomonas fluorescens Pf0-1
  7k64-assembly2_G  TM=8.509E-01  e=3.226E-07  Pseudomonas fluorescens Pf0-1

Sequence (116 aa):
MSIQFLGMIGHRLSSETIAPVGPIFDRDYIVRFAQTHEAAGFDRLLVGHWSDQPDGFLVTALAGLSTQKIHYLLAHRPGFVSPTLAARKFATLEHLLGGRLAVHIISGGNDAEQRR